Protein AF-A0A163FD04-F1 (afdb_monomer)

Sequence (147 aa):
MKSFKLLSVDFDKDGEFFSCPLVDGIIINEENSRRSWILEMFIDKEHKTVFDEWLESGEILNAKAVISYPENEPAGFRLAVYAVKEIGDHISVLLKGPLKRVRSQYAEHLLEELIAEGLQGDDMLDRFREDMKNRPQLKRDRDKHHS

Structure (mmCIF, N/CA/C/O backbone):
data_AF-A0A163FD04-F1
#
_entry.id   AF-A0A163FD04-F1
#
loop_
_atom_site.group_PDB
_atom_site.id
_atom_site.type_symbol
_atom_site.label_atom_id
_atom_site.label_alt_id
_atom_site.label_comp_id
_atom_site.label_asym_id
_atom_site.label_entity_id
_atom_site.label_seq_id
_atom_site.pdbx_PDB_ins_code
_atom_site.Cartn_x
_atom_site.Cartn_y
_atom_site.Cartn_z
_atom_site.occupancy
_atom_site.B_iso_or_equiv
_atom_site.auth_seq_id
_atom_site.auth_comp_id
_atom_site.auth_asym_id
_atom_site.auth_atom_id
_atom_site.pdbx_PDB_model_num
ATOM 1 N N . MET A 1 1 ? 2.140 18.426 0.644 1.00 82.12 1 MET A N 1
ATOM 2 C CA . MET A 1 1 ? 1.333 17.251 1.031 1.00 82.12 1 MET A CA 1
ATOM 3 C C . MET A 1 1 ? 0.194 17.105 0.039 1.00 82.12 1 MET A C 1
ATOM 5 O O . MET A 1 1 ? -0.444 18.107 -0.270 1.00 82.12 1 MET A O 1
ATOM 9 N N . LYS A 1 2 ? -0.062 15.887 -0.445 1.00 91.50 2 LYS A N 1
ATOM 10 C CA . LYS A 1 2 ? -1.188 15.576 -1.343 1.00 91.50 2 LYS A CA 1
ATOM 11 C C . LYS A 1 2 ? -1.960 14.378 -0.812 1.00 91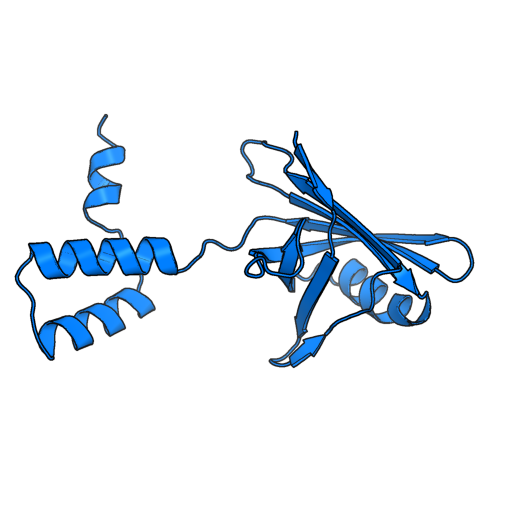.50 2 LYS A C 1
ATOM 13 O O . LYS A 1 2 ? -1.337 13.399 -0.405 1.00 91.50 2 LYS A O 1
ATOM 18 N N . SER A 1 3 ? -3.283 14.461 -0.834 1.00 94.81 3 SER A N 1
ATOM 19 C CA . SER A 1 3 ? -4.187 13.382 -0.443 1.00 94.81 3 SER A CA 1
ATOM 20 C C . SER A 1 3 ? -4.971 12.869 -1.646 1.00 94.81 3 SER A C 1
ATOM 22 O O . SER A 1 3 ? -5.294 13.624 -2.563 1.00 94.81 3 SER A O 1
ATOM 24 N N . PHE A 1 4 ? -5.272 11.575 -1.631 1.00 96.38 4 PHE A N 1
ATOM 25 C CA . PHE A 1 4 ? -6.029 10.883 -2.665 1.00 96.38 4 PHE A CA 1
ATOM 26 C C . PHE A 1 4 ? -7.001 9.895 -2.020 1.00 96.38 4 PHE A C 1
ATOM 28 O O . PHE A 1 4 ? -6.778 9.433 -0.897 1.00 96.38 4 PHE A O 1
ATOM 35 N N . LYS A 1 5 ? -8.064 9.542 -2.747 1.00 97.31 5 LYS A N 1
ATOM 36 C CA . LYS A 1 5 ? -8.966 8.458 -2.348 1.00 97.31 5 LYS A CA 1
ATOM 37 C C . LYS A 1 5 ? -8.237 7.121 -2.483 1.00 97.31 5 LYS A C 1
ATOM 39 O O . LYS A 1 5 ? -7.625 6.861 -3.520 1.00 97.31 5 LYS A O 1
ATOM 44 N N . LEU A 1 6 ? -8.319 6.287 -1.454 1.00 97.31 6 LEU A N 1
ATOM 45 C CA . LEU A 1 6 ? -7.860 4.904 -1.493 1.00 97.31 6 LEU A CA 1
ATOM 46 C C . LEU A 1 6 ? -9.059 4.010 -1.824 1.00 97.31 6 LEU A C 1
ATOM 48 O O . LEU A 1 6 ? -10.070 4.072 -1.129 1.00 97.31 6 LEU A O 1
ATOM 52 N N . LEU A 1 7 ? -8.968 3.232 -2.902 1.00 96.19 7 LEU A N 1
ATOM 53 C CA . LEU A 1 7 ? -10.078 2.389 -3.362 1.00 96.19 7 LEU A CA 1
ATOM 54 C C . LEU A 1 7 ? -9.946 0.941 -2.897 1.00 96.19 7 LEU A C 1
ATOM 56 O O . LEU A 1 7 ? -10.943 0.327 -2.529 1.00 96.19 7 LEU A O 1
ATOM 60 N N . SER A 1 8 ? -8.728 0.408 -2.887 1.00 95.88 8 SER A N 1
ATOM 61 C CA . SER A 1 8 ? -8.438 -0.929 -2.373 1.00 95.88 8 SER A CA 1
ATOM 62 C C . SER A 1 8 ? -6.986 -1.040 -1.928 1.00 95.88 8 SER A C 1
ATOM 64 O O . SER A 1 8 ? -6.128 -0.274 -2.387 1.00 95.88 8 SER A O 1
ATOM 66 N N . VAL A 1 9 ? -6.723 -1.996 -1.034 1.00 95.88 9 VAL A N 1
ATOM 67 C CA . VAL A 1 9 ? -5.377 -2.427 -0.650 1.00 95.88 9 VAL A CA 1
ATOM 68 C C . VAL A 1 9 ? -5.362 -3.939 -0.499 1.00 95.88 9 VAL A C 1
ATOM 70 O O . VAL A 1 9 ? -6.133 -4.485 0.289 1.00 95.88 9 VAL A O 1
ATOM 73 N N . ASP A 1 10 ? -4.421 -4.574 -1.185 1.00 94.94 10 ASP A N 1
ATOM 74 C CA . ASP A 1 10 ? -4.146 -6.000 -1.062 1.00 94.94 10 ASP A CA 1
ATOM 75 C C . ASP A 1 10 ? -2.758 -6.185 -0.447 1.00 94.94 10 ASP A C 1
ATOM 77 O O . ASP A 1 10 ? -1.787 -5.554 -0.882 1.00 94.94 10 ASP A O 1
ATOM 81 N N . PHE A 1 11 ? -2.649 -7.057 0.549 1.00 94.50 11 PHE A N 1
ATOM 82 C CA . PHE A 1 11 ? -1.418 -7.368 1.271 1.00 94.50 11 PHE A CA 1
ATOM 83 C C . PHE A 1 11 ? -0.915 -8.753 0.875 1.00 94.50 11 PHE A C 1
ATOM 85 O O . PHE A 1 11 ? -1.667 -9.716 0.909 1.00 94.50 11 PHE A O 1
ATOM 92 N N . ASP A 1 12 ? 0.355 -8.866 0.510 1.00 90.50 12 ASP A N 1
ATOM 93 C CA . ASP A 1 12 ? 1.007 -10.151 0.244 1.00 90.50 12 ASP A CA 1
ATOM 94 C C . ASP A 1 12 ? 1.364 -10.825 1.577 1.00 90.50 12 ASP A C 1
ATOM 96 O O . ASP A 1 12 ? 2.171 -10.289 2.346 1.00 90.50 12 ASP A 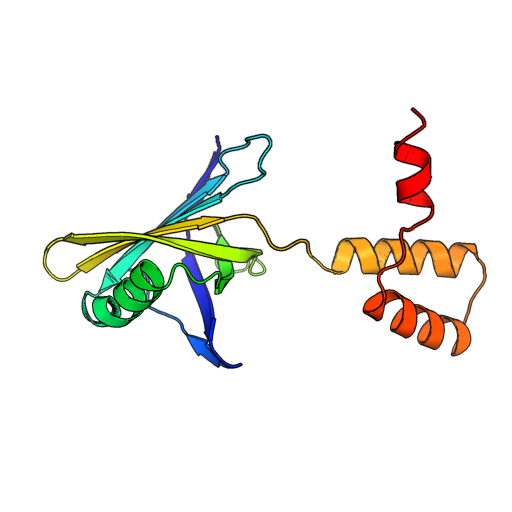O 1
ATOM 100 N N . LYS A 1 13 ? 0.744 -11.975 1.846 1.00 80.50 13 LYS A N 1
ATOM 101 C CA . LYS A 1 13 ? 0.963 -12.829 3.014 1.00 80.50 13 LYS A CA 1
ATOM 102 C C . LYS A 1 13 ? 1.244 -14.247 2.524 1.00 80.50 13 LYS A C 1
ATOM 104 O O . LYS A 1 13 ? 0.368 -14.898 1.965 1.00 80.50 13 LYS A O 1
ATOM 109 N N . ASP A 1 14 ? 2.476 -14.713 2.716 1.00 77.50 14 ASP A N 1
ATOM 110 C CA . ASP A 1 14 ? 2.909 -16.079 2.382 1.00 77.50 14 ASP A CA 1
ATOM 111 C C . ASP A 1 14 ? 2.618 -16.524 0.930 1.00 77.50 14 ASP A C 1
ATOM 113 O O . ASP A 1 14 ? 2.458 -17.710 0.647 1.00 77.50 14 ASP A O 1
ATOM 117 N N . GLY A 1 15 ? 2.594 -15.578 -0.018 1.00 76.56 15 GLY A N 1
ATOM 118 C CA . GLY A 1 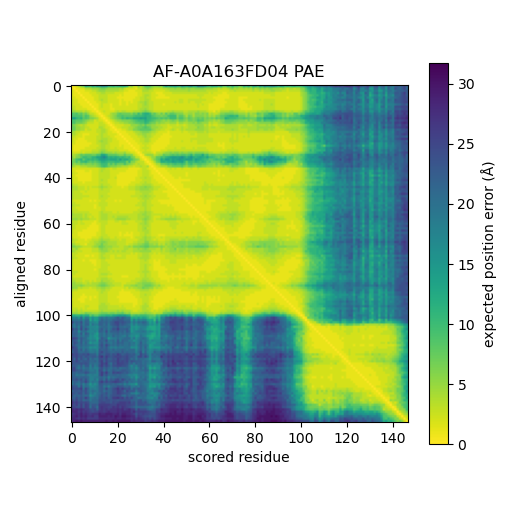15 ? 2.317 -15.843 -1.434 1.00 76.56 15 GLY A CA 1
ATOM 119 C C . GLY A 1 15 ? 0.840 -15.750 -1.827 1.00 76.56 15 GLY A C 1
ATOM 120 O O . GLY A 1 15 ? 0.526 -15.901 -3.010 1.00 76.56 15 GLY A O 1
ATOM 121 N N . GLU A 1 16 ? -0.051 -15.452 -0.881 1.00 80.81 16 GLU A N 1
ATOM 122 C CA . GLU A 1 16 ? -1.458 -15.131 -1.123 1.00 80.81 16 GLU A CA 1
ATOM 123 C C . GLU A 1 16 ? -1.748 -13.652 -0.838 1.00 80.81 16 GLU A C 1
ATOM 125 O O . GLU A 1 16 ? -1.099 -13.011 -0.012 1.00 80.81 16 GLU A O 1
ATOM 130 N N . PHE A 1 17 ? -2.739 -13.087 -1.531 1.00 84.38 17 PHE A N 1
ATOM 131 C CA . PHE A 1 17 ? -3.165 -11.709 -1.291 1.00 84.38 17 PHE A CA 1
ATOM 132 C C . PHE A 1 17 ? -4.310 -11.667 -0.276 1.00 84.38 17 PHE A C 1
ATOM 134 O O . PHE A 1 17 ? -5.439 -12.057 -0.574 1.00 84.38 17 PHE A O 1
ATOM 141 N N . PHE A 1 18 ? -4.032 -11.136 0.911 1.00 89.75 18 PHE A N 1
ATOM 142 C CA . PHE A 1 18 ? -5.042 -10.750 1.885 1.00 89.75 18 PHE A CA 1
ATOM 143 C C . PHE A 1 18 ? -5.664 -9.411 1.480 1.00 89.75 18 PHE A C 1
ATOM 145 O O . PHE A 1 18 ? -4.976 -8.392 1.413 1.00 89.75 18 PHE A O 1
ATOM 152 N N . SER A 1 19 ? -6.970 -9.416 1.229 1.00 89.81 19 SER A N 1
ATOM 153 C CA . SER A 1 19 ? -7.734 -8.229 0.831 1.00 89.81 19 SER A CA 1
ATOM 154 C C . SER A 1 19 ? -8.898 -8.047 1.796 1.00 89.81 19 SER A C 1
ATOM 156 O O . SER A 1 19 ? -9.536 -9.025 2.182 1.00 89.81 19 SER A O 1
ATOM 158 N N . CYS A 1 20 ? -9.190 -6.805 2.172 1.00 91.06 20 CYS A N 1
ATOM 159 C CA . CYS A 1 20 ? -10.340 -6.466 3.008 1.00 91.06 20 CYS A CA 1
ATOM 160 C C . CYS A 1 20 ? -11.184 -5.388 2.310 1.00 91.06 20 CYS A C 1
ATOM 162 O O . CYS A 1 20 ? -10.622 -4.403 1.816 1.00 91.06 20 CYS A O 1
ATOM 164 N N . PRO A 1 21 ? -12.517 -5.553 2.227 1.00 94.12 21 PRO A N 1
ATOM 165 C CA . PRO A 1 21 ? -13.389 -4.524 1.676 1.00 94.12 21 PRO A CA 1
ATOM 166 C C . PRO A 1 21 ? -13.261 -3.214 2.460 1.00 94.12 21 PRO A C 1
ATOM 168 O O . PRO A 1 21 ? -13.444 -3.182 3.677 1.00 94.12 21 PRO A O 1
ATOM 171 N N . LEU A 1 22 ? -12.958 -2.123 1.756 1.00 96.38 22 LEU A N 1
ATOM 172 C CA . LEU A 1 22 ? -12.919 -0.793 2.355 1.00 96.38 22 LEU A CA 1
ATOM 173 C C . LEU A 1 22 ? -14.333 -0.227 2.465 1.00 96.38 22 LEU A C 1
ATOM 175 O O . LEU A 1 22 ? -15.050 -0.140 1.468 1.00 96.38 22 LEU A O 1
ATOM 179 N N . VAL A 1 23 ? -14.700 0.234 3.659 1.00 97.38 23 VAL A N 1
ATOM 180 C CA . VAL A 1 23 ? -15.834 1.153 3.822 1.00 97.38 23 VAL A CA 1
ATOM 181 C C . VAL A 1 23 ? -15.419 2.539 3.337 1.00 97.38 23 VAL A C 1
ATOM 183 O O . VAL A 1 23 ? -16.134 3.180 2.568 1.00 97.38 23 VAL A O 1
ATOM 186 N N . ASP A 1 24 ? -14.228 2.984 3.740 1.00 97.38 24 ASP A N 1
ATOM 187 C CA . ASP A 1 24 ? -13.569 4.171 3.200 1.00 97.38 24 ASP A CA 1
ATOM 188 C C . ASP A 1 24 ? -12.039 4.031 3.324 1.00 97.38 24 ASP A C 1
ATOM 190 O O . ASP A 1 24 ? -11.524 3.189 4.060 1.00 97.38 24 ASP A O 1
ATOM 194 N N . GLY A 1 25 ? -11.292 4.861 2.608 1.00 97.31 25 GLY A N 1
ATOM 195 C CA . GLY A 1 25 ? -9.858 4.969 2.756 1.00 97.31 25 GLY A CA 1
ATOM 196 C C . GLY A 1 25 ? -9.298 6.255 2.157 1.00 97.31 25 GLY A C 1
ATOM 197 O O . GLY A 1 25 ? -9.764 6.778 1.137 1.00 97.31 25 GLY A O 1
ATOM 198 N N . ILE A 1 26 ? -8.218 6.731 2.764 1.00 97.94 26 ILE A N 1
ATOM 199 C CA . ILE A 1 26 ? -7.436 7.868 2.288 1.00 97.94 26 ILE A CA 1
ATOM 200 C C . ILE A 1 26 ? -5.962 7.487 2.233 1.00 97.94 26 ILE A C 1
ATOM 202 O O . ILE A 1 26 ? -5.439 6.782 3.093 1.00 97.94 26 ILE A O 1
ATOM 206 N N . ILE A 1 27 ? -5.274 7.975 1.208 1.00 97.31 27 ILE A N 1
ATOM 207 C CA . ILE A 1 27 ? -3.830 7.835 1.081 1.00 97.31 27 ILE A CA 1
ATOM 208 C C . ILE A 1 27 ? -3.187 9.209 0.915 1.00 97.31 27 ILE A C 1
ATOM 210 O O . ILE A 1 27 ? -3.657 10.055 0.152 1.00 97.31 27 ILE A O 1
ATOM 214 N N . ILE A 1 28 ? -2.103 9.445 1.649 1.00 96.50 28 ILE A N 1
ATOM 215 C CA . ILE A 1 28 ? -1.418 10.730 1.733 1.00 96.50 28 ILE A CA 1
ATOM 216 C C . ILE A 1 28 ? 0.045 10.543 1.354 1.00 96.50 28 ILE A C 1
ATOM 218 O O . ILE A 1 28 ? 0.780 9.774 1.975 1.00 96.50 28 ILE A O 1
ATOM 222 N N . ASN A 1 29 ? 0.485 11.309 0.360 1.00 94.12 29 ASN A N 1
ATOM 223 C CA . ASN A 1 29 ? 1.899 11.522 0.099 1.00 94.12 29 ASN A CA 1
ATOM 224 C C . ASN A 1 29 ? 2.394 12.648 1.015 1.00 94.12 29 ASN A C 1
ATOM 226 O O . ASN A 1 29 ? 2.001 13.811 0.844 1.00 94.12 29 ASN A O 1
ATOM 230 N N . GLU A 1 30 ? 3.265 12.318 1.974 1.00 89.06 30 GLU A N 1
ATOM 231 C CA . GLU A 1 30 ? 3.835 13.316 2.888 1.00 89.06 30 GLU A CA 1
ATOM 232 C C . GLU A 1 30 ? 4.756 14.311 2.151 1.00 89.06 30 GLU A C 1
ATOM 234 O O . GLU A 1 30 ? 5.047 15.374 2.690 1.00 89.06 30 GLU A O 1
ATOM 239 N N . GLU A 1 31 ? 5.206 13.998 0.925 1.00 83.38 31 GLU A N 1
ATOM 240 C CA . GLU A 1 31 ? 6.137 14.810 0.117 1.00 83.38 31 GLU A CA 1
ATOM 241 C C . GLU A 1 31 ? 7.421 15.195 0.881 1.00 83.38 31 GLU A C 1
ATOM 243 O O . GLU 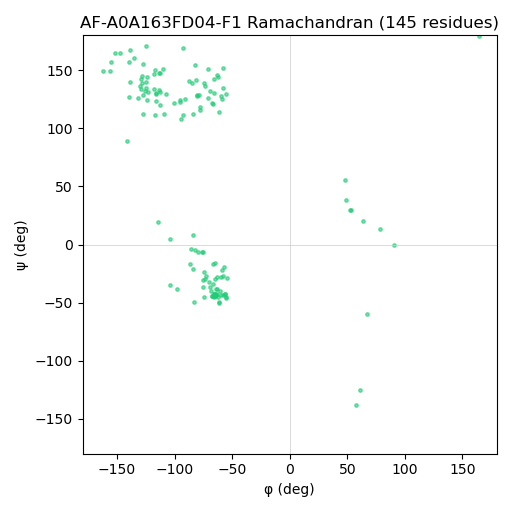A 1 31 ? 8.043 16.225 0.634 1.00 83.38 31 GLU A O 1
ATOM 248 N N . ASN A 1 32 ? 7.835 14.343 1.822 1.00 78.25 32 ASN A N 1
ATOM 249 C CA . ASN A 1 32 ? 9.039 14.529 2.624 1.00 78.25 32 ASN A CA 1
ATOM 250 C C . ASN A 1 32 ? 10.264 13.841 1.994 1.00 78.25 32 ASN A C 1
ATOM 252 O O . ASN A 1 32 ? 10.158 13.013 1.085 1.00 78.25 32 ASN A O 1
ATOM 256 N N . SER A 1 33 ? 11.456 14.138 2.522 1.00 71.44 33 SER A N 1
ATOM 257 C CA . SER A 1 33 ? 12.721 13.533 2.068 1.00 71.44 33 SER A CA 1
ATOM 258 C C . SER A 1 33 ? 12.752 12.004 2.194 1.00 71.44 33 SER A C 1
ATOM 260 O O . SER A 1 33 ? 13.497 11.338 1.476 1.00 71.44 33 SER A O 1
ATOM 262 N N . ARG A 1 34 ? 11.908 11.433 3.063 1.00 72.38 34 ARG A N 1
ATOM 263 C CA . ARG A 1 34 ? 11.779 9.987 3.279 1.00 72.38 34 ARG A CA 1
ATOM 264 C C . ARG A 1 34 ? 10.881 9.302 2.241 1.00 72.38 34 ARG A C 1
ATOM 266 O O . ARG A 1 34 ? 10.790 8.078 2.267 1.00 72.38 34 ARG A O 1
ATOM 273 N N . ARG A 1 35 ? 10.247 10.058 1.326 1.00 78.62 35 ARG A N 1
ATOM 274 C CA . ARG A 1 35 ? 9.292 9.561 0.309 1.00 78.62 35 ARG A CA 1
ATOM 275 C C . ARG A 1 35 ? 8.221 8.650 0.921 1.00 78.62 35 ARG A C 1
ATOM 277 O O . ARG A 1 35 ? 7.871 7.612 0.358 1.00 78.62 35 ARG A O 1
ATOM 284 N N . SER A 1 36 ? 7.783 9.024 2.116 1.00 87.88 36 SER A N 1
ATOM 285 C CA . SER A 1 36 ? 6.890 8.234 2.948 1.00 87.88 36 SER A CA 1
ATOM 286 C C . SER A 1 36 ? 5.434 8.535 2.609 1.00 87.88 36 SER A C 1
ATOM 288 O O . SER A 1 36 ? 5.064 9.679 2.332 1.00 87.88 36 SER A O 1
ATOM 290 N N . TRP A 1 37 ? 4.629 7.480 2.614 1.00 95.38 37 TRP A N 1
ATOM 291 C CA . TRP A 1 37 ? 3.198 7.515 2.381 1.00 95.38 37 TRP A CA 1
ATOM 292 C C . TRP A 1 37 ? 2.469 7.020 3.622 1.00 95.38 37 TRP A C 1
ATOM 294 O O . TRP A 1 37 ? 2.967 6.152 4.345 1.00 95.38 37 TRP A O 1
ATOM 304 N N . ILE A 1 38 ? 1.295 7.591 3.854 1.00 96.62 38 ILE A N 1
ATOM 305 C CA . ILE A 1 38 ? 0.371 7.193 4.912 1.00 96.62 38 ILE A CA 1
ATOM 306 C C . ILE A 1 38 ? -0.896 6.682 4.242 1.00 96.62 38 ILE A C 1
ATOM 308 O O . ILE A 1 38 ? -1.427 7.356 3.363 1.00 96.62 38 ILE A O 1
ATOM 312 N N . LEU A 1 39 ? -1.362 5.507 4.645 1.00 97.44 39 LEU A N 1
ATOM 313 C CA . LEU A 1 39 ? -2.651 4.961 4.239 1.00 97.44 39 LEU A CA 1
ATOM 314 C C . LEU A 1 39 ? -3.502 4.836 5.495 1.00 97.44 39 LEU A C 1
ATOM 316 O O . LEU A 1 39 ? -3.045 4.274 6.484 1.00 97.44 39 LEU A O 1
ATOM 320 N N . GLU A 1 40 ? -4.721 5.346 5.454 1.00 98.00 40 GLU A N 1
ATOM 321 C CA . GLU A 1 40 ? -5.722 5.090 6.481 1.00 98.00 40 GLU A CA 1
ATOM 322 C C . GLU A 1 40 ? -6.881 4.334 5.837 1.00 98.00 40 GLU A C 1
ATOM 324 O O . GLU A 1 40 ? -7.444 4.777 4.833 1.00 98.00 40 GLU A O 1
ATOM 329 N N . MET A 1 41 ? -7.193 3.171 6.398 1.00 98.12 41 MET A N 1
ATOM 330 C CA . MET A 1 41 ? -8.256 2.280 5.951 1.00 98.12 41 MET A CA 1
ATOM 331 C C . MET A 1 41 ? -9.346 2.239 7.013 1.00 98.12 41 MET A C 1
ATOM 333 O O . MET A 1 41 ? -9.052 2.018 8.185 1.00 98.12 41 MET A O 1
ATOM 337 N N . PHE A 1 42 ? -10.595 2.411 6.600 1.00 98.25 42 PHE A N 1
ATOM 338 C CA . PHE A 1 42 ? -11.767 2.223 7.441 1.00 98.25 42 PHE A CA 1
ATOM 339 C C . PHE A 1 42 ? -12.495 0.956 6.989 1.00 98.25 42 PHE A C 1
ATOM 341 O O . PHE A 1 42 ? -12.995 0.894 5.863 1.00 98.25 42 PHE A O 1
ATOM 348 N N . ILE A 1 43 ? -12.490 -0.071 7.838 1.00 98.12 43 ILE A N 1
ATOM 349 C CA . ILE A 1 43 ? -12.919 -1.440 7.503 1.00 98.12 43 ILE A CA 1
ATOM 350 C C . ILE A 1 43 ? -13.731 -2.061 8.638 1.00 98.12 43 ILE A C 1
ATOM 352 O O . ILE A 1 43 ? -13.750 -1.539 9.754 1.00 98.12 43 ILE A O 1
ATOM 356 N N . ASP A 1 44 ? -14.394 -3.180 8.353 1.00 98.00 44 ASP A N 1
ATOM 357 C CA . ASP A 1 44 ? -15.140 -3.940 9.356 1.00 98.00 44 ASP A CA 1
ATOM 358 C C . ASP A 1 44 ? -14.213 -4.474 10.465 1.00 98.00 44 ASP A C 1
ATOM 360 O O . ASP A 1 44 ? -13.050 -4.835 10.238 1.00 98.00 44 ASP A O 1
ATOM 364 N N . LYS A 1 45 ? -14.726 -4.494 11.698 1.00 97.25 45 LYS A N 1
ATOM 365 C CA . LYS A 1 45 ? -13.993 -4.942 12.884 1.00 97.25 45 LYS A CA 1
ATOM 366 C C . LYS A 1 45 ? -13.632 -6.430 12.845 1.00 97.25 45 LYS A C 1
ATOM 368 O O . LYS A 1 45 ? -12.721 -6.826 13.574 1.00 97.25 45 LYS A O 1
ATOM 373 N N . GLU A 1 46 ? -14.246 -7.242 11.984 1.00 96.75 46 GLU A N 1
ATOM 374 C CA . GLU A 1 46 ? -13.875 -8.650 11.783 1.00 96.75 46 GLU A CA 1
ATOM 375 C C . GLU A 1 46 ? -12.388 -8.843 11.436 1.00 96.75 46 GLU A C 1
ATOM 377 O O . GLU A 1 46 ? -11.785 -9.852 11.801 1.00 96.75 46 GLU A O 1
ATOM 382 N N . HIS A 1 47 ? -11.757 -7.850 10.803 1.00 96.19 47 HIS A N 1
ATOM 383 C CA . HIS A 1 47 ? -10.344 -7.904 10.425 1.00 96.19 47 HIS A CA 1
ATOM 384 C C . HIS A 1 47 ? -9.381 -7.461 11.535 1.00 96.19 47 HIS A C 1
ATOM 386 O O . HIS A 1 47 ? -8.164 -7.534 11.351 1.00 96.19 47 HIS A O 1
ATOM 392 N N . LYS A 1 48 ? -9.887 -7.007 12.689 1.00 96.62 48 LYS A N 1
ATOM 393 C CA . LYS A 1 48 ? -9.072 -6.397 13.749 1.00 96.62 48 LYS A CA 1
ATOM 394 C C . LYS A 1 48 ? -7.934 -7.293 14.220 1.00 96.62 48 LYS A C 1
ATOM 396 O O . LYS A 1 48 ? -6.811 -6.815 14.329 1.00 96.62 48 LYS A O 1
ATOM 401 N N . THR A 1 49 ? -8.206 -8.576 14.450 1.00 96.75 49 THR A N 1
ATOM 402 C CA . THR A 1 49 ? -7.203 -9.524 14.954 1.00 96.75 49 THR A CA 1
ATOM 403 C C . THR A 1 49 ? -5.968 -9.580 14.055 1.00 96.75 49 THR A C 1
ATOM 405 O O . THR A 1 49 ? -4.853 -9.518 14.555 1.00 96.75 49 THR A O 1
ATOM 408 N N . VAL A 1 50 ? -6.155 -9.595 12.731 1.00 95.12 50 VAL A N 1
ATOM 409 C CA . VAL A 1 50 ? -5.042 -9.640 11.767 1.00 95.12 50 VAL A CA 1
ATOM 410 C C . VAL A 1 50 ? -4.193 -8.367 11.833 1.00 95.12 50 VAL A C 1
ATOM 412 O O . VAL A 1 50 ? -2.966 -8.432 11.812 1.00 95.12 50 VAL A O 1
ATOM 415 N N . PHE A 1 51 ? -4.830 -7.198 11.929 1.00 97.00 51 PHE A N 1
ATOM 416 C CA . PHE A 1 51 ? -4.106 -5.928 11.983 1.00 97.00 51 PHE A CA 1
ATOM 417 C C . PHE A 1 51 ? -3.443 -5.666 13.339 1.00 97.00 51 PHE A C 1
ATOM 419 O O . PHE A 1 51 ? -2.385 -5.040 13.364 1.00 97.00 51 PHE A O 1
ATOM 426 N N . ASP A 1 52 ? -4.016 -6.154 14.441 1.00 97.81 52 ASP A N 1
ATOM 427 C CA . ASP A 1 52 ? -3.364 -6.124 15.753 1.00 97.81 52 ASP A CA 1
ATOM 428 C C . ASP A 1 52 ? -2.108 -7.004 15.758 1.00 97.81 52 ASP A C 1
ATOM 430 O O . ASP A 1 52 ? -1.058 -6.549 16.201 1.00 97.81 52 ASP A O 1
ATOM 434 N N . GLU A 1 53 ? -2.171 -8.216 15.194 1.00 96.62 53 GLU A N 1
ATOM 435 C CA . GLU A 1 53 ? -1.001 -9.098 15.058 1.00 96.62 53 GLU A CA 1
ATOM 436 C C . GLU A 1 53 ? 0.129 -8.422 14.265 1.00 96.62 53 GLU A C 1
ATOM 438 O O . GLU A 1 53 ? 1.294 -8.468 14.664 1.00 96.62 53 GLU A O 1
ATOM 443 N N . TRP A 1 54 ? -0.202 -7.744 13.162 1.00 96.25 54 TRP A N 1
ATOM 444 C CA . TRP A 1 54 ? 0.774 -6.991 12.368 1.00 96.25 54 TRP A CA 1
ATOM 445 C C . TRP A 1 54 ? 1.298 -5.733 13.065 1.00 96.25 54 TRP A C 1
ATOM 447 O O . TRP A 1 54 ? 2.450 -5.347 12.856 1.00 96.25 54 TRP A O 1
ATOM 457 N N . LEU A 1 55 ? 0.475 -5.085 13.891 1.00 97.69 55 LEU A N 1
ATOM 458 C CA . LEU A 1 55 ? 0.902 -3.960 14.718 1.00 97.69 55 LEU A CA 1
ATOM 459 C C . LEU A 1 55 ? 1.888 -4.420 15.799 1.00 97.69 55 LEU A C 1
ATOM 461 O O . LEU A 1 55 ? 2.910 -3.769 16.010 1.00 97.69 55 LEU A O 1
ATOM 465 N N . GLU A 1 56 ? 1.600 -5.540 16.461 1.00 97.50 56 GLU A N 1
ATOM 466 C CA . GLU A 1 56 ? 2.449 -6.122 17.502 1.00 97.50 56 GLU A CA 1
ATOM 467 C C . GLU A 1 56 ? 3.768 -6.660 16.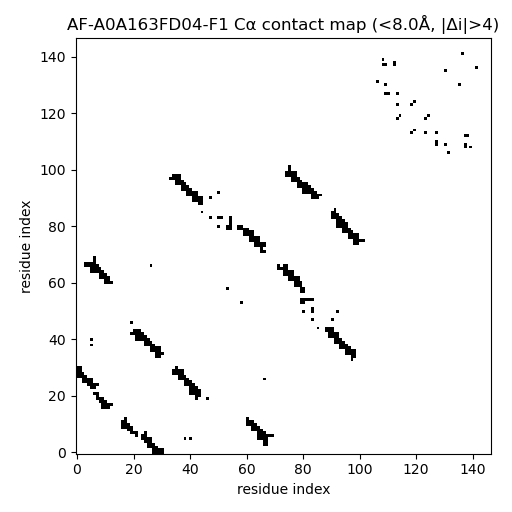940 1.00 97.50 56 GLU A C 1
ATOM 469 O O . GLU A 1 56 ? 4.820 -6.472 17.555 1.00 97.50 56 GLU A O 1
ATOM 474 N N . SER A 1 57 ? 3.741 -7.292 15.762 1.00 96.38 57 SER A N 1
ATOM 475 C CA . SER A 1 57 ? 4.950 -7.819 15.121 1.00 96.38 57 SER A CA 1
ATOM 476 C C . SER A 1 57 ? 5.845 -6.722 14.536 1.00 96.38 57 SER A C 1
ATOM 478 O O . SER A 1 57 ? 7.058 -6.914 14.416 1.00 96.38 57 SER A O 1
ATOM 480 N N . GLY A 1 58 ? 5.266 -5.577 14.155 1.00 93.88 58 GLY A N 1
ATOM 481 C CA . GLY A 1 58 ? 5.969 -4.511 13.440 1.00 93.88 58 GLY A CA 1
ATOM 482 C C . GLY A 1 58 ? 6.468 -4.939 12.055 1.00 93.88 58 GLY A C 1
ATOM 483 O O . GLY A 1 58 ? 7.404 -4.337 11.518 1.00 93.88 58 GLY A O 1
ATOM 484 N N . GLU A 1 59 ? 5.888 -5.999 11.490 1.00 93.62 59 GLU A N 1
ATOM 485 C CA . GLU A 1 59 ? 6.290 -6.556 10.205 1.00 93.62 59 GLU A CA 1
ATOM 486 C C . GLU A 1 59 ? 6.071 -5.561 9.052 1.00 93.62 59 GLU A C 1
ATOM 488 O O . GLU A 1 59 ? 5.128 -4.767 9.032 1.00 93.62 59 GLU A O 1
ATOM 493 N N . ILE A 1 60 ? 6.966 -5.611 8.059 1.00 94.12 60 ILE A N 1
ATOM 494 C CA . ILE A 1 60 ? 6.845 -4.820 6.833 1.00 94.12 60 ILE A CA 1
ATOM 495 C C . ILE A 1 60 ? 6.155 -5.661 5.760 1.00 94.12 60 ILE A C 1
ATOM 497 O O . ILE A 1 60 ? 6.763 -6.537 5.146 1.00 94.12 60 ILE A O 1
ATOM 501 N N . LEU A 1 61 ? 4.913 -5.306 5.468 1.00 93.81 61 LEU A N 1
ATOM 502 C CA . LEU A 1 61 ? 4.044 -5.948 4.494 1.00 93.81 61 LEU A CA 1
ATOM 503 C C . LEU A 1 61 ? 4.305 -5.395 3.091 1.00 93.81 61 LEU A C 1
ATOM 505 O O . LEU A 1 61 ? 4.445 -4.182 2.895 1.00 93.81 61 LEU A O 1
ATOM 509 N N . ASN A 1 62 ? 4.326 -6.265 2.080 1.00 93.44 62 ASN A N 1
ATOM 510 C CA . ASN A 1 62 ? 4.198 -5.809 0.698 1.00 93.44 62 ASN A CA 1
ATOM 511 C C . ASN A 1 62 ? 2.715 -5.582 0.409 1.00 93.44 62 ASN A C 1
ATOM 513 O O . ASN A 1 62 ? 1.912 -6.484 0.607 1.00 93.44 62 ASN A O 1
ATOM 517 N N . ALA A 1 63 ? 2.366 -4.403 -0.096 1.00 94.50 63 ALA A N 1
ATOM 518 C CA . ALA A 1 63 ? 0.986 -4.069 -0.420 1.00 94.50 63 ALA A CA 1
ATOM 519 C C . ALA A 1 63 ? 0.858 -3.557 -1.855 1.00 94.50 63 ALA A C 1
ATOM 521 O O . ALA A 1 63 ? 1.817 -3.024 -2.424 1.00 94.50 63 ALA A O 1
ATOM 522 N N . LYS A 1 64 ? -0.328 -3.693 -2.439 1.00 94.38 64 LYS A N 1
ATOM 523 C CA . LYS A 1 64 ? -0.731 -3.046 -3.689 1.00 94.38 64 LYS A CA 1
ATOM 524 C C . LYS A 1 64 ? -1.990 -2.239 -3.426 1.00 94.38 64 LYS A C 1
ATOM 526 O O . LYS A 1 64 ? -2.918 -2.767 -2.834 1.00 94.38 64 LYS A O 1
ATOM 531 N N . ALA A 1 65 ? -2.017 -0.982 -3.854 1.00 94.75 65 ALA A N 1
ATOM 532 C CA . ALA A 1 65 ? -3.154 -0.101 -3.624 1.00 94.75 65 ALA A CA 1
ATOM 533 C C . ALA A 1 65 ? -3.630 0.565 -4.914 1.00 94.75 65 ALA A C 1
ATOM 535 O O . ALA A 1 65 ? -2.820 1.118 -5.663 1.00 94.75 65 ALA A O 1
ATOM 536 N N . VAL A 1 66 ? -4.943 0.566 -5.141 1.00 94.81 66 VAL A N 1
ATOM 537 C CA . VAL A 1 66 ? -5.578 1.325 -6.227 1.00 94.81 66 VAL A CA 1
ATOM 538 C C . VAL A 1 66 ? -5.967 2.706 -5.698 1.00 94.81 66 VAL A C 1
ATOM 540 O O . VAL A 1 66 ? -6.643 2.832 -4.673 1.00 94.81 66 VAL A O 1
ATOM 543 N N . ILE A 1 67 ? -5.504 3.757 -6.379 1.00 92.69 67 ILE A N 1
ATOM 544 C CA . ILE A 1 67 ? -5.591 5.149 -5.916 1.00 92.69 67 ILE A CA 1
ATOM 545 C C . ILE A 1 67 ? -6.436 5.965 -6.894 1.00 92.69 67 ILE A C 1
ATOM 547 O O . ILE A 1 67 ? -6.189 5.938 -8.098 1.00 92.69 67 ILE A O 1
ATOM 551 N N . SER A 1 68 ? -7.362 6.766 -6.371 1.00 92.19 68 SER A N 1
ATOM 552 C CA . SER A 1 68 ? -8.260 7.684 -7.093 1.00 92.19 68 SER A CA 1
ATOM 553 C C . SER A 1 68 ? -9.313 7.022 -7.986 1.00 92.19 68 SER A C 1
ATOM 555 O O . SER A 1 68 ? -10.496 7.256 -7.757 1.00 92.19 68 SER A O 1
ATOM 557 N N . TYR A 1 69 ? -8.910 6.230 -8.982 1.00 89.31 69 TYR A N 1
ATOM 558 C CA . TYR A 1 69 ? -9.801 5.659 -9.999 1.00 89.31 69 TYR A CA 1
ATOM 559 C C . TYR A 1 69 ? -9.611 4.137 -10.111 1.00 89.31 69 TYR A C 1
ATOM 561 O O . TYR A 1 69 ? -8.463 3.692 -10.051 1.00 89.31 69 TYR A O 1
ATOM 569 N N . PRO A 1 70 ? -10.689 3.338 -10.257 1.00 84.00 70 PRO A N 1
ATOM 570 C CA . PRO A 1 70 ? -10.610 1.873 -10.301 1.00 84.00 70 PRO A CA 1
ATOM 571 C C . PRO A 1 70 ? -9.754 1.316 -11.442 1.00 84.00 70 PRO A C 1
ATOM 573 O O . PRO A 1 70 ? -9.192 0.234 -11.317 1.00 84.00 70 PRO A O 1
ATOM 576 N N . GLU A 1 71 ? -9.656 2.045 -12.551 1.00 85.31 71 GLU A N 1
ATOM 577 C CA . GLU A 1 71 ? -8.922 1.646 -13.753 1.00 85.31 71 GLU A CA 1
ATOM 578 C C . GLU A 1 71 ? -7.409 1.868 -13.620 1.00 85.31 71 GLU A C 1
ATOM 580 O O . GLU A 1 71 ? -6.647 1.502 -14.515 1.00 85.31 71 GLU A O 1
ATOM 585 N N . ASN A 1 72 ? -6.959 2.490 -12.525 1.00 79.06 72 ASN A N 1
ATOM 586 C CA . ASN A 1 72 ? -5.546 2.739 -12.301 1.00 79.06 72 ASN A CA 1
ATOM 587 C C . ASN A 1 72 ? -4.809 1.455 -11.924 1.00 79.06 72 ASN A C 1
ATOM 589 O O . ASN A 1 72 ? -5.226 0.707 -11.040 1.00 79.06 72 ASN A O 1
ATOM 593 N N . GLU A 1 73 ? -3.634 1.280 -12.524 1.00 83.44 73 GLU A N 1
ATOM 594 C CA . GLU A 1 73 ? -2.694 0.236 -12.131 1.00 83.44 73 GLU A CA 1
ATOM 595 C C . GLU A 1 73 ? -2.358 0.335 -10.629 1.00 83.44 73 GLU A C 1
ATOM 597 O O . GLU A 1 73 ? -1.983 1.419 -10.154 1.00 83.44 73 GLU A O 1
ATOM 602 N N . PRO A 1 74 ? -2.454 -0.771 -9.864 1.00 90.44 74 PRO A N 1
ATOM 603 C CA . PRO A 1 74 ? -2.151 -0.759 -8.442 1.00 90.44 74 PRO A CA 1
ATOM 604 C C . PRO A 1 74 ? -0.709 -0.323 -8.159 1.00 90.44 74 PRO A C 1
ATOM 606 O O . PRO A 1 74 ? 0.268 -0.898 -8.650 1.00 90.44 74 PRO A O 1
ATOM 609 N N . ALA A 1 75 ? -0.559 0.663 -7.283 1.00 91.25 75 ALA A N 1
ATOM 610 C CA . ALA A 1 75 ? 0.730 1.123 -6.801 1.00 91.25 75 ALA A CA 1
ATOM 611 C C . ALA A 1 75 ? 1.263 0.175 -5.716 1.00 91.25 75 ALA A C 1
ATOM 613 O O . ALA A 1 75 ? 0.570 -0.139 -4.751 1.00 91.25 75 ALA A O 1
ATOM 614 N N . GLY A 1 76 ? 2.508 -0.282 -5.860 1.00 92.25 76 GLY A N 1
ATOM 615 C CA . GLY A 1 76 ? 3.150 -1.150 -4.873 1.00 92.25 76 GLY A CA 1
ATOM 616 C C . GLY A 1 76 ? 3.723 -0.366 -3.691 1.00 92.25 76 GLY A C 1
ATOM 617 O O . GLY A 1 76 ? 4.354 0.671 -3.886 1.00 92.25 76 GLY A O 1
ATOM 618 N N . PHE A 1 77 ? 3.612 -0.903 -2.480 1.00 93.69 77 PHE A N 1
ATOM 619 C CA . PHE A 1 77 ? 4.126 -0.318 -1.240 1.00 93.69 77 PHE A CA 1
ATOM 620 C C . PHE A 1 77 ? 4.838 -1.355 -0.368 1.00 93.69 77 PHE A C 1
ATOM 622 O O . PHE A 1 77 ? 4.657 -2.564 -0.523 1.00 93.69 77 PHE A O 1
ATOM 629 N N . ARG A 1 78 ? 5.666 -0.858 0.556 1.00 94.00 78 ARG A N 1
ATOM 630 C CA . ARG A 1 78 ? 6.120 -1.595 1.740 1.00 94.00 78 ARG A CA 1
ATOM 631 C C . ARG A 1 78 ? 5.597 -0.860 2.963 1.00 94.00 78 ARG A C 1
ATOM 633 O O . ARG A 1 78 ? 6.034 0.264 3.186 1.00 94.00 78 ARG A O 1
ATOM 640 N N . LEU A 1 79 ? 4.664 -1.446 3.698 1.00 95.38 79 LEU A N 1
ATOM 641 C CA . LEU A 1 79 ? 3.922 -0.778 4.765 1.00 95.38 79 LEU A CA 1
ATOM 642 C C . LEU A 1 79 ? 4.074 -1.532 6.079 1.00 95.38 79 LEU A C 1
ATOM 644 O O . LEU A 1 79 ? 4.088 -2.754 6.080 1.00 95.38 79 LEU A O 1
ATOM 648 N N . ALA A 1 80 ? 4.139 -0.803 7.184 1.00 96.56 80 ALA A N 1
ATOM 649 C CA . ALA A 1 80 ? 3.925 -1.356 8.515 1.00 96.56 80 ALA A CA 1
ATOM 650 C C . ALA A 1 80 ? 2.638 -0.765 9.096 1.00 96.56 80 ALA A C 1
ATOM 652 O O . ALA A 1 80 ? 2.302 0.394 8.811 1.00 96.56 80 ALA A O 1
ATOM 653 N N . VAL A 1 81 ? 1.931 -1.551 9.907 1.00 97.88 81 VAL A N 1
ATOM 654 C CA . VAL A 1 81 ? 0.790 -1.054 10.682 1.00 97.88 81 VAL A CA 1
ATOM 655 C C . VAL A 1 81 ? 1.333 -0.158 11.792 1.00 97.88 81 VAL A C 1
ATOM 657 O O . VAL A 1 81 ? 2.231 -0.538 12.535 1.00 97.88 81 VAL A O 1
ATOM 660 N N . TYR A 1 82 ? 0.828 1.069 11.861 1.00 97.25 82 TYR A N 1
ATOM 661 C CA . TYR A 1 82 ? 1.256 2.079 12.827 1.00 97.25 82 TYR A CA 1
ATOM 662 C C . TYR A 1 82 ? 0.243 2.256 13.959 1.00 97.25 82 TYR A C 1
ATOM 664 O O . TYR A 1 82 ? 0.626 2.535 15.092 1.00 97.25 82 TYR A O 1
ATOM 672 N N . ALA A 1 83 ? -1.049 2.122 13.657 1.00 98.19 83 ALA A N 1
ATOM 673 C CA . ALA A 1 83 ? -2.109 2.170 14.654 1.00 98.19 83 ALA A CA 1
ATOM 674 C C . ALA A 1 83 ? -3.360 1.431 14.168 1.00 98.19 83 ALA A C 1
ATOM 676 O O . ALA A 1 83 ? -3.673 1.449 12.979 1.00 98.19 83 ALA A O 1
ATOM 677 N N . VAL A 1 84 ? -4.101 0.858 15.115 1.00 98.31 84 VAL A N 1
ATOM 678 C CA . VAL A 1 84 ? -5.442 0.301 14.914 1.00 98.31 84 VAL A CA 1
ATOM 679 C C . VAL A 1 84 ? -6.358 0.925 15.963 1.00 98.31 84 VAL A C 1
ATOM 681 O O . VAL A 1 84 ? -6.030 0.940 17.151 1.00 98.31 84 VAL A O 1
ATOM 684 N N . LYS A 1 85 ? -7.493 1.485 15.542 1.00 98.19 85 LYS A N 1
ATOM 685 C CA . LYS A 1 85 ? -8.455 2.144 16.431 1.00 98.19 85 LYS A CA 1
ATOM 686 C C . LYS A 1 85 ? -9.870 1.659 16.152 1.00 98.19 85 LYS A C 1
ATOM 688 O O . LYS A 1 85 ? -10.352 1.782 15.034 1.00 98.19 85 LYS A O 1
ATOM 693 N N . GLU A 1 86 ? -10.558 1.183 17.184 1.00 97.81 86 GLU A N 1
ATOM 694 C CA . GLU A 1 86 ? -11.971 0.806 17.079 1.00 97.81 86 GLU A CA 1
ATOM 695 C C . GLU A 1 86 ? -12.894 2.026 17.005 1.00 97.81 86 GLU A C 1
ATOM 697 O O . GLU A 1 86 ? -12.710 3.017 17.721 1.00 97.81 86 GLU A O 1
ATOM 702 N N . ILE A 1 87 ? -13.907 1.933 16.145 1.00 96.50 87 ILE A N 1
ATOM 703 C CA . ILE A 1 87 ? -14.953 2.936 15.946 1.00 96.50 87 ILE A CA 1
ATOM 704 C C . ILE A 1 87 ? -16.279 2.192 15.727 1.00 96.50 87 ILE A C 1
ATOM 706 O O . ILE A 1 87 ? -16.656 1.874 14.600 1.00 96.50 87 ILE A O 1
ATOM 710 N N . GLY A 1 88 ? -16.993 1.903 16.818 1.00 95.62 88 GLY A N 1
ATOM 711 C CA . GLY A 1 88 ? -18.217 1.096 16.768 1.00 95.62 88 GLY A CA 1
ATOM 712 C C . GLY A 1 88 ? -17.932 -0.312 16.236 1.00 95.62 88 GLY A C 1
ATOM 713 O O . GLY A 1 88 ? -17.046 -0.993 16.751 1.00 95.62 88 GLY A O 1
ATOM 714 N N . ASP A 1 89 ? -18.653 -0.706 15.187 1.00 96.94 89 ASP A N 1
ATOM 715 C CA . ASP A 1 89 ? -18.498 -2.007 14.514 1.00 96.94 89 ASP A CA 1
ATOM 716 C C . ASP A 1 89 ? -17.376 -2.022 13.457 1.00 96.94 89 ASP A C 1
ATOM 718 O O . ASP A 1 89 ? -17.218 -2.985 12.716 1.00 96.94 89 ASP A O 1
ATOM 722 N N . HIS A 1 90 ? -16.574 -0.959 13.389 1.00 98.31 90 HIS A N 1
ATOM 723 C CA . HIS A 1 90 ? -15.494 -0.796 12.420 1.00 98.31 90 HIS A CA 1
ATOM 724 C C . HIS A 1 90 ? -14.162 -0.516 13.114 1.00 98.31 90 HIS A C 1
ATOM 726 O O . HIS A 1 90 ? -14.092 -0.224 14.314 1.00 98.31 90 HIS A O 1
ATOM 732 N N . ILE A 1 91 ? -13.088 -0.543 12.334 1.00 98.31 91 ILE A N 1
ATOM 733 C CA . ILE A 1 91 ? -11.757 -0.107 12.742 1.00 98.31 91 ILE A CA 1
ATOM 734 C C . ILE A 1 91 ? -11.177 0.883 11.726 1.00 98.31 91 ILE A C 1
ATOM 736 O O . ILE A 1 91 ? -11.390 0.757 10.522 1.00 98.31 91 ILE A O 1
ATOM 740 N N . SER A 1 92 ? -10.423 1.862 12.226 1.00 98.31 92 SER A N 1
ATOM 741 C CA . SER A 1 92 ? -9.462 2.636 11.437 1.00 98.31 92 SER A CA 1
ATOM 742 C C . SER A 1 92 ? -8.079 2.011 11.606 1.00 98.31 92 SER A C 1
ATOM 744 O O . SER A 1 92 ? -7.602 1.834 12.731 1.00 98.31 92 SER A O 1
ATOM 746 N N . VAL A 1 93 ? -7.448 1.661 10.490 1.00 98.38 93 VAL A N 1
ATOM 747 C CA . VAL A 1 93 ? -6.091 1.119 10.424 1.00 98.38 93 VAL A CA 1
ATOM 748 C C . VAL A 1 93 ? -5.202 2.141 9.734 1.00 98.38 93 VAL A C 1
ATOM 750 O O . VAL A 1 93 ? -5.414 2.479 8.570 1.00 98.38 93 VAL A O 1
ATOM 753 N N . LEU A 1 94 ? -4.177 2.606 10.441 1.00 98.25 94 LEU A N 1
ATOM 754 C CA . LEU A 1 94 ? -3.176 3.521 9.915 1.00 98.25 94 LEU A CA 1
ATOM 755 C C . LEU A 1 94 ? -1.915 2.744 9.552 1.00 98.25 94 LEU A C 1
ATOM 757 O O . LEU A 1 94 ? -1.288 2.130 10.415 1.00 98.25 94 LEU A O 1
ATOM 761 N N . LEU A 1 95 ? -1.506 2.824 8.292 1.00 97.69 95 LEU A N 1
ATOM 762 C CA . LEU A 1 95 ? -0.285 2.225 7.778 1.00 97.69 95 LEU A CA 1
ATOM 763 C C . LEU A 1 95 ? 0.679 3.293 7.278 1.00 97.69 95 LEU A C 1
ATOM 765 O O . LEU A 1 95 ? 0.277 4.346 6.775 1.00 97.69 95 LEU A O 1
ATOM 769 N N . LYS A 1 96 ? 1.976 3.001 7.374 1.00 96.19 96 LYS A N 1
ATOM 770 C CA . LYS A 1 96 ? 3.025 3.912 6.920 1.00 96.19 96 LYS A CA 1
ATOM 771 C C . LYS A 1 96 ? 4.142 3.175 6.204 1.00 96.19 96 LYS A C 1
ATOM 773 O O . LYS A 1 96 ? 4.591 2.120 6.647 1.00 96.19 96 LYS A O 1
ATOM 778 N N . GLY A 1 97 ? 4.643 3.770 5.127 1.00 94.56 97 GLY A N 1
ATOM 779 C CA . GLY A 1 97 ? 5.854 3.287 4.479 1.00 94.56 97 GLY A CA 1
ATOM 780 C C . GLY A 1 97 ? 6.084 3.831 3.071 1.00 94.56 97 GLY A C 1
ATOM 781 O O . GLY A 1 97 ? 5.324 4.668 2.581 1.00 94.56 97 GLY A O 1
ATOM 782 N N . PRO A 1 98 ? 7.189 3.434 2.420 1.00 92.12 98 PRO A N 1
ATOM 783 C CA . PRO A 1 98 ? 7.538 3.928 1.096 1.00 92.12 98 PRO A CA 1
ATOM 784 C C . PRO A 1 98 ? 6.809 3.185 -0.032 1.00 92.12 98 PRO A C 1
ATOM 786 O O . PRO A 1 98 ? 6.528 1.986 0.052 1.00 92.12 98 PRO A O 1
ATOM 789 N N . LEU A 1 99 ? 6.644 3.880 -1.160 1.00 89.75 99 LEU A N 1
ATOM 790 C CA . LEU A 1 99 ? 6.323 3.252 -2.441 1.00 89.75 99 LEU A CA 1
ATOM 791 C C . LEU A 1 99 ? 7.412 2.221 -2.800 1.00 89.75 99 LEU A C 1
ATOM 793 O O . LEU A 1 99 ? 8.617 2.491 -2.701 1.00 89.75 99 LEU A O 1
ATOM 797 N N . LYS A 1 100 ? 7.006 1.034 -3.247 1.00 85.19 100 LYS A N 1
ATOM 798 C CA . LYS A 1 100 ? 7.904 0.017 -3.791 1.00 85.19 100 LYS A CA 1
ATOM 799 C C . LYS A 1 100 ? 8.469 0.558 -5.101 1.00 85.19 100 LYS A C 1
ATOM 801 O O . LYS A 1 100 ? 7.725 0.879 -6.022 1.00 85.19 100 LYS A O 1
ATOM 806 N N . ARG A 1 101 ? 9.798 0.681 -5.197 1.00 68.88 101 ARG A N 1
ATOM 807 C CA . ARG A 1 101 ? 10.443 1.105 -6.449 1.00 68.88 101 ARG A CA 1
ATOM 808 C C . ARG A 1 101 ? 10.116 0.083 -7.539 1.00 68.88 101 ARG A C 1
ATOM 810 O O . ARG A 1 101 ? 10.515 -1.081 -7.434 1.00 68.88 101 ARG A O 1
ATOM 817 N N . VAL A 1 102 ? 9.367 0.524 -8.545 1.00 58.06 102 VAL A N 1
ATOM 818 C CA . VAL A 1 102 ? 8.899 -0.314 -9.649 1.00 58.06 102 VAL A CA 1
ATOM 819 C C . VAL A 1 102 ? 10.110 -0.778 -10.456 1.00 58.06 102 VAL A C 1
ATOM 821 O O . VAL A 1 102 ? 10.970 0.017 -10.827 1.00 58.06 102 VAL A O 1
ATOM 824 N N . ARG A 1 103 ? 10.184 -2.085 -10.721 1.00 56.03 103 ARG A N 1
ATOM 825 C CA . ARG A 1 103 ? 11.184 -2.698 -11.608 1.00 56.03 103 ARG A CA 1
ATOM 826 C C . ARG A 1 103 ? 11.161 -2.117 -13.032 1.00 56.03 103 ARG A C 1
ATOM 828 O O . ARG A 1 103 ? 12.159 -2.294 -13.713 1.00 56.03 103 ARG A O 1
ATOM 835 N N . SER A 1 104 ? 10.082 -1.453 -13.472 1.00 60.50 104 SER A N 1
ATOM 836 C CA . SER A 1 104 ? 9.916 -1.027 -14.872 1.00 60.50 104 SER A CA 1
ATOM 837 C C . SER A 1 104 ? 10.912 0.052 -15.277 1.00 60.50 104 SER A C 1
ATOM 839 O O . SER A 1 104 ? 11.567 -0.139 -16.282 1.00 60.50 104 SER A O 1
ATOM 841 N N . GLN A 1 105 ? 11.157 1.086 -14.462 1.00 67.94 105 GLN A N 1
ATOM 842 C CA . GLN A 1 105 ? 12.182 2.087 -14.803 1.00 67.94 105 GLN A CA 1
ATOM 843 C C . GLN A 1 105 ? 13.572 1.459 -14.934 1.00 67.94 105 GLN A C 1
ATOM 845 O O . GLN A 1 105 ? 14.321 1.791 -15.842 1.00 67.94 105 GLN A O 1
ATOM 850 N N . TYR A 1 106 ? 13.915 0.519 -14.049 1.00 76.75 106 TYR A N 1
ATOM 851 C CA . TYR A 1 106 ? 15.181 -0.202 -14.163 1.00 76.75 106 TYR A CA 1
ATOM 852 C C . TYR A 1 106 ? 15.222 -1.076 -15.420 1.00 76.75 106 TYR A C 1
ATOM 854 O O . TYR A 1 106 ? 16.220 -1.064 -16.122 1.00 76.75 106 TYR A O 1
ATOM 862 N N . ALA A 1 107 ? 14.144 -1.805 -15.716 1.00 83.00 107 ALA A N 1
ATOM 863 C CA . ALA A 1 107 ? 14.040 -2.655 -16.897 1.00 83.00 107 ALA A CA 1
ATOM 864 C C . ALA A 1 107 ? 14.094 -1.843 -18.201 1.00 83.00 107 ALA A C 1
ATOM 866 O O . ALA A 1 107 ? 14.804 -2.224 -19.121 1.00 83.00 107 ALA A O 1
ATOM 867 N N . GLU A 1 108 ? 13.391 -0.713 -18.264 1.00 83.38 108 GLU A N 1
ATOM 868 C CA . GLU A 1 108 ? 13.405 0.223 -19.389 1.00 83.38 108 GLU A CA 1
ATOM 869 C C . GLU A 1 108 ? 14.814 0.781 -19.604 1.00 83.38 108 GLU A C 1
ATOM 871 O O . GLU A 1 108 ? 15.341 0.695 -20.707 1.00 83.38 108 GLU A O 1
ATOM 876 N N . HIS A 1 109 ? 15.471 1.269 -18.549 1.00 86.88 109 HIS A N 1
ATOM 877 C CA . HIS A 1 109 ? 16.827 1.814 -18.656 1.00 86.88 109 HIS A CA 1
ATOM 878 C C . HIS A 1 109 ? 17.886 0.751 -18.950 1.00 86.88 109 HIS A C 1
ATOM 880 O O . HIS A 1 109 ? 18.826 1.016 -19.694 1.00 86.88 109 HIS A O 1
ATOM 886 N N . LEU A 1 110 ? 17.741 -0.448 -18.388 1.00 89.50 110 LEU A N 1
ATOM 887 C CA . LEU A 1 110 ? 18.599 -1.578 -18.715 1.00 89.50 110 LEU A CA 1
ATOM 888 C C . LEU A 1 110 ? 18.435 -1.941 -20.191 1.00 89.50 110 LEU A C 1
ATOM 890 O O . LEU A 1 110 ? 19.427 -2.103 -20.886 1.00 89.50 110 LEU A O 1
ATOM 894 N N . LEU A 1 111 ? 17.201 -2.011 -20.696 1.00 90.56 111 LEU A N 1
ATOM 895 C CA . LEU A 1 111 ? 16.951 -2.295 -22.105 1.00 90.56 111 LEU A CA 1
ATOM 896 C C . LEU A 1 111 ? 17.526 -1.199 -23.020 1.00 90.56 111 LEU A C 1
ATOM 898 O O . LEU A 1 111 ? 18.160 -1.530 -24.017 1.00 90.56 111 LEU A O 1
ATOM 902 N N . GLU A 1 112 ? 17.373 0.082 -22.664 1.00 90.31 112 GLU A N 1
ATOM 903 C CA . GLU A 1 112 ? 18.022 1.210 -23.355 1.00 90.31 112 GLU A CA 1
ATOM 904 C C . GLU A 1 112 ? 19.553 1.036 -23.413 1.00 90.31 112 GLU A C 1
ATOM 906 O O . GLU A 1 112 ? 20.149 1.218 -24.475 1.00 90.31 112 GLU A O 1
ATOM 911 N N . GLU A 1 113 ? 20.192 0.658 -22.297 1.00 92.31 113 GLU A N 1
ATOM 912 C CA . GLU A 1 113 ? 21.646 0.448 -22.209 1.00 92.31 113 GLU A CA 1
ATOM 913 C C . GLU A 1 113 ? 22.101 -0.743 -23.066 1.00 92.31 113 GLU A C 1
ATOM 915 O O . GLU A 1 113 ? 23.040 -0.602 -23.847 1.00 92.31 113 GLU A O 1
ATOM 920 N N . LEU A 1 114 ? 21.398 -1.878 -23.006 1.00 93.44 114 LEU A N 1
ATOM 921 C CA . LEU A 1 114 ? 21.729 -3.066 -23.803 1.00 93.44 114 LEU A CA 1
ATOM 922 C C . LEU A 1 114 ? 21.572 -2.810 -25.311 1.00 93.44 114 LEU A C 1
ATOM 924 O O . LEU A 1 114 ? 22.403 -3.261 -26.099 1.00 93.44 114 LEU A O 1
ATOM 928 N N . ILE A 1 115 ? 20.546 -2.053 -25.721 1.00 92.69 115 ILE A N 1
ATOM 929 C CA . ILE A 1 115 ? 20.375 -1.630 -27.121 1.00 92.69 115 ILE A CA 1
ATOM 930 C C . ILE A 1 115 ? 21.525 -0.705 -27.540 1.00 92.69 115 ILE A C 1
ATOM 932 O O . ILE A 1 115 ? 22.081 -0.876 -28.625 1.00 92.69 115 ILE A O 1
ATOM 936 N N . ALA A 1 116 ? 21.903 0.259 -26.695 1.00 91.38 116 ALA A N 1
ATOM 937 C CA . ALA A 1 116 ? 23.002 1.185 -26.977 1.00 91.38 116 ALA A CA 1
ATOM 938 C C . ALA A 1 116 ? 24.369 0.482 -27.065 1.00 91.38 116 ALA A C 1
ATOM 940 O O . ALA A 1 116 ? 25.242 0.924 -27.811 1.00 91.38 116 ALA A O 1
ATOM 941 N N . GLU A 1 117 ? 24.551 -0.623 -26.341 1.00 91.88 117 GLU A N 1
ATOM 942 C CA . GLU A 1 117 ? 25.726 -1.499 -26.430 1.00 91.88 117 GLU A CA 1
ATOM 943 C C . GLU A 1 117 ? 25.721 -2.405 -27.671 1.00 91.88 117 GLU A C 1
ATOM 945 O O . GLU A 1 117 ? 26.719 -3.068 -27.953 1.00 91.88 117 GLU A O 1
ATOM 950 N N . GLY A 1 118 ? 24.630 -2.412 -28.442 1.00 92.38 118 GLY A N 1
ATOM 951 C CA . GLY A 1 118 ? 24.502 -3.193 -29.670 1.00 92.38 118 GLY A CA 1
ATOM 952 C C . GLY A 1 118 ? 24.208 -4.676 -29.443 1.00 92.38 118 GLY A C 1
ATOM 953 O O . GLY A 1 118 ? 24.307 -5.452 -30.393 1.00 92.38 118 GLY A O 1
ATOM 954 N N . LEU A 1 119 ? 23.837 -5.077 -28.221 1.00 92.81 119 LEU A N 1
ATOM 955 C CA . LEU A 1 119 ? 23.389 -6.441 -27.935 1.00 92.81 119 LEU A CA 1
ATOM 956 C C . LEU A 1 119 ? 22.066 -6.713 -28.656 1.00 92.81 119 LEU A C 1
ATOM 958 O O . LEU A 1 119 ? 21.211 -5.835 -28.767 1.00 92.81 119 LEU A O 1
ATOM 962 N N . GLN A 1 120 ? 21.890 -7.931 -29.161 1.00 91.75 120 GLN A N 1
ATOM 963 C CA . GLN A 1 120 ? 20.687 -8.342 -29.887 1.00 91.75 120 GLN A CA 1
ATOM 964 C C . GLN A 1 120 ? 20.393 -9.823 -29.650 1.00 91.75 120 GLN A C 1
ATOM 966 O O . GLN A 1 120 ? 21.256 -10.570 -29.193 1.00 91.75 120 GLN A O 1
ATOM 971 N N . GLY A 1 121 ? 19.172 -10.245 -29.987 1.00 91.44 121 GLY A N 1
ATOM 972 C CA . GLY A 1 121 ? 18.778 -11.653 -29.948 1.00 91.44 121 GLY A CA 1
ATOM 973 C C . GLY A 1 121 ? 18.946 -12.282 -28.563 1.00 91.44 121 GLY A C 1
ATOM 974 O O . GLY A 1 121 ? 18.624 -11.664 -27.547 1.00 91.44 121 GLY A O 1
ATOM 975 N N . ASP A 1 122 ? 19.447 -13.514 -28.536 1.00 93.44 122 ASP A N 1
ATOM 976 C CA . ASP A 1 122 ? 19.579 -14.300 -27.307 1.00 93.44 122 ASP A CA 1
ATOM 977 C C . ASP A 1 122 ? 20.599 -13.700 -26.325 1.00 93.44 122 ASP A C 1
ATOM 979 O O . ASP A 1 122 ? 20.341 -13.676 -25.123 1.00 93.44 122 ASP A O 1
ATOM 983 N N . ASP A 1 123 ? 21.678 -13.087 -26.823 1.00 90.94 123 ASP A N 1
ATOM 984 C CA . ASP A 1 123 ? 22.697 -12.442 -25.982 1.00 90.94 123 ASP A CA 1
ATOM 985 C C . ASP A 1 123 ? 22.119 -11.258 -25.185 1.00 90.94 123 ASP A C 1
ATOM 987 O O . ASP A 1 123 ? 22.430 -11.065 -24.005 1.00 90.94 123 ASP A O 1
ATOM 991 N N . MET A 1 124 ? 21.221 -10.477 -25.802 1.00 93.75 124 MET A N 1
ATOM 992 C CA . MET A 1 124 ? 20.490 -9.413 -25.105 1.00 93.75 124 MET A CA 1
ATOM 993 C C . MET A 1 124 ? 19.550 -9.990 -24.046 1.00 93.75 124 MET A C 1
ATOM 995 O O . MET A 1 124 ? 19.459 -9.442 -22.947 1.00 93.75 124 MET A O 1
ATOM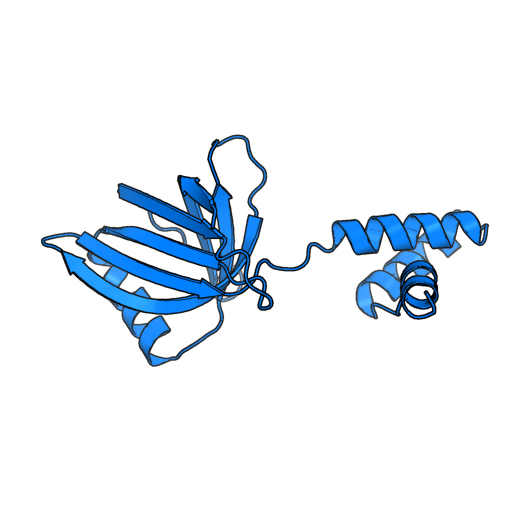 999 N N . LEU A 1 125 ? 18.840 -11.076 -24.362 1.00 93.06 125 LEU A N 1
ATOM 1000 C CA . LEU A 1 125 ? 17.888 -11.696 -23.442 1.00 93.06 125 LEU A CA 1
ATOM 1001 C C . LEU A 1 125 ? 18.582 -12.284 -22.214 1.00 93.06 125 LEU A C 1
ATOM 1003 O O . LEU A 1 125 ? 18.095 -12.102 -21.094 1.00 93.06 125 LEU A O 1
ATOM 1007 N N . ASP A 1 126 ? 19.713 -12.954 -22.402 1.00 93.69 126 ASP A N 1
ATOM 1008 C CA . ASP A 1 126 ? 20.477 -13.550 -21.310 1.00 93.69 126 ASP A CA 1
ATOM 1009 C C . ASP A 1 126 ? 21.066 -12.476 -20.404 1.00 93.69 126 ASP A C 1
ATOM 1011 O O . ASP A 1 126 ? 20.893 -12.537 -19.180 1.00 93.69 126 ASP A O 1
ATOM 1015 N N . ARG A 1 127 ? 21.635 -11.418 -20.994 1.00 92.06 127 ARG A N 1
ATOM 1016 C CA . ARG A 1 127 ? 22.154 -10.298 -20.213 1.00 92.06 127 ARG A CA 1
ATOM 1017 C C . ARG A 1 127 ? 21.056 -9.547 -19.469 1.00 92.06 127 ARG A C 1
ATOM 1019 O O . ARG A 1 127 ? 21.200 -9.248 -18.285 1.00 92.06 127 ARG A O 1
ATOM 1026 N N . PHE A 1 128 ? 19.925 -9.303 -20.126 1.00 91.12 128 PHE A N 1
ATOM 1027 C CA . PHE A 1 128 ? 18.770 -8.661 -19.508 1.00 91.12 128 PHE A CA 1
ATOM 1028 C C . PHE A 1 128 ? 18.251 -9.462 -18.307 1.00 91.12 128 PHE A C 1
ATOM 1030 O O . PHE A 1 128 ? 17.966 -8.889 -17.255 1.00 91.12 128 PHE A O 1
ATOM 1037 N N . ARG A 1 129 ? 18.152 -10.794 -18.421 1.00 89.12 129 ARG A N 1
ATOM 1038 C CA . ARG A 1 129 ? 17.726 -11.675 -17.318 1.00 89.12 129 ARG A CA 1
ATOM 1039 C C . ARG A 1 129 ? 18.706 -11.647 -16.149 1.00 89.12 129 ARG A C 1
ATOM 1041 O O . ARG A 1 129 ? 18.269 -11.582 -14.997 1.00 89.12 129 ARG A O 1
ATOM 1048 N N . GLU A 1 130 ? 20.003 -11.700 -16.437 1.00 90.19 130 GLU A N 1
ATOM 1049 C CA . GLU A 1 130 ? 21.061 -11.637 -15.430 1.00 90.19 130 GLU A CA 1
ATOM 1050 C C . GLU A 1 130 ? 21.024 -10.30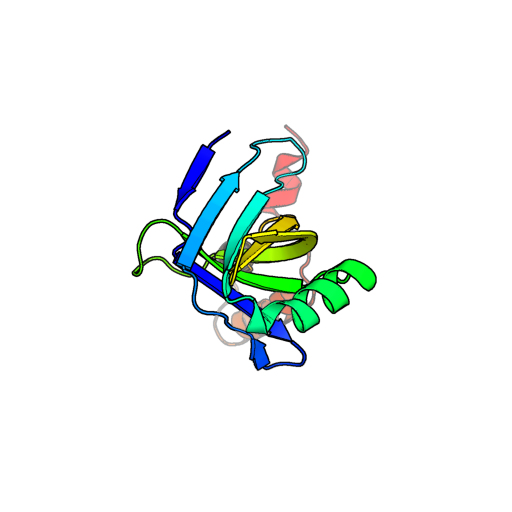4 -14.667 1.00 90.19 130 GLU A C 1
ATOM 1052 O O . GLU A 1 130 ? 20.947 -10.287 -13.433 1.00 90.19 130 GLU A O 1
ATOM 1057 N N . ASP A 1 131 ? 20.974 -9.184 -15.383 1.00 88.31 131 ASP A N 1
ATOM 1058 C CA . ASP A 1 131 ? 21.018 -7.849 -14.788 1.00 88.31 131 ASP A CA 1
ATOM 1059 C C . ASP A 1 131 ? 19.697 -7.492 -14.081 1.00 88.31 131 ASP A C 1
ATOM 1061 O O . ASP A 1 131 ? 19.700 -6.852 -13.027 1.00 88.31 131 ASP A O 1
ATOM 1065 N N . MET A 1 132 ? 18.555 -8.025 -14.530 1.00 85.06 132 MET A N 1
ATOM 1066 C CA . MET A 1 132 ? 17.287 -7.947 -13.788 1.00 85.06 132 MET A CA 1
ATOM 1067 C C . MET A 1 132 ? 17.327 -8.669 -12.431 1.00 85.06 132 MET A C 1
ATOM 1069 O O . MET A 1 132 ? 16.593 -8.287 -11.504 1.00 85.06 132 MET A O 1
ATOM 1073 N N . LYS A 1 133 ? 18.167 -9.704 -12.299 1.00 78.50 133 LYS A N 1
ATOM 1074 C CA . LYS A 1 133 ? 18.377 -10.448 -11.051 1.00 78.50 133 LYS A CA 1
ATOM 1075 C C . LYS A 1 133 ? 19.386 -9.745 -10.145 1.00 78.50 133 LYS A C 1
ATOM 1077 O O . LYS A 1 133 ? 19.088 -9.534 -8.971 1.00 78.50 133 LYS A O 1
ATOM 1082 N N . ASN A 1 134 ? 20.540 -9.369 -10.690 1.00 80.81 134 ASN A N 1
ATOM 1083 C CA . ASN A 1 134 ? 21.674 -8.842 -9.926 1.00 80.81 134 ASN A CA 1
ATOM 1084 C C . ASN A 1 134 ? 21.574 -7.336 -9.643 1.00 80.81 134 ASN A C 1
ATOM 1086 O O . ASN A 1 134 ? 22.187 -6.847 -8.698 1.00 80.81 134 ASN A O 1
ATOM 1090 N N . ARG A 1 135 ? 20.779 -6.607 -10.433 1.00 76.44 135 ARG A N 1
ATOM 1091 C CA . ARG A 1 135 ? 20.588 -5.152 -10.366 1.00 76.44 135 ARG A CA 1
ATOM 1092 C C . ARG A 1 135 ? 21.895 -4.348 -10.284 1.00 76.44 135 ARG A C 1
ATOM 1094 O O . ARG A 1 135 ? 22.051 -3.550 -9.352 1.00 76.44 135 ARG A O 1
ATOM 1101 N N . PRO A 1 136 ? 22.833 -4.512 -11.233 1.00 82.38 136 PRO A N 1
ATOM 1102 C CA . PRO A 1 136 ? 23.979 -3.616 -11.323 1.00 82.38 136 PRO A CA 1
ATOM 1103 C C . PRO A 1 136 ? 23.536 -2.157 -11.504 1.00 82.38 136 PRO A C 1
ATOM 1105 O O . PRO A 1 136 ? 22.473 -1.869 -12.061 1.00 82.38 136 PRO A O 1
ATOM 1108 N N . GLN A 1 137 ? 24.369 -1.229 -11.030 1.00 80.50 137 GLN A N 1
ATOM 1109 C CA . GLN A 1 137 ? 24.159 0.203 -11.225 1.00 80.50 137 GLN A CA 1
ATOM 1110 C C . GLN A 1 137 ? 24.315 0.561 -12.713 1.00 80.50 137 GLN A C 1
ATOM 1112 O O . GLN A 1 137 ? 25.374 0.331 -13.301 1.00 80.50 137 GLN A O 1
ATOM 1117 N N . LEU A 1 138 ? 23.267 1.138 -13.306 1.00 82.88 138 LEU A N 1
ATOM 1118 C CA . LEU A 1 138 ? 23.233 1.494 -14.729 1.00 82.88 138 LEU A CA 1
ATOM 1119 C C . LEU A 1 138 ? 24.151 2.687 -15.027 1.00 82.88 138 LEU A C 1
ATOM 1121 O O . LEU A 1 138 ? 24.373 3.544 -14.163 1.00 82.88 138 LEU A O 1
ATOM 1125 N N . LYS A 1 139 ? 24.689 2.779 -16.250 1.00 80.00 139 LYS A N 1
ATOM 1126 C CA . LYS A 1 139 ? 25.582 3.888 -16.665 1.00 80.00 139 LYS A CA 1
ATOM 1127 C C . LYS A 1 139 ? 24.932 5.256 -16.468 1.00 80.00 139 LYS A C 1
ATOM 1129 O O . LYS A 1 139 ? 25.539 6.146 -15.883 1.00 80.00 139 LYS A O 1
ATOM 1134 N N . ARG A 1 140 ? 23.652 5.373 -16.817 1.00 70.81 140 ARG A N 1
ATOM 1135 C CA . ARG A 1 140 ? 22.852 6.600 -16.671 1.00 70.81 140 ARG A CA 1
ATOM 1136 C C . ARG A 1 140 ? 22.766 7.130 -15.232 1.00 70.81 140 ARG A C 1
ATOM 1138 O O . ARG A 1 140 ? 22.590 8.331 -15.029 1.00 70.81 140 ARG A O 1
ATOM 1145 N N . ASP A 1 141 ? 22.882 6.254 -14.237 1.00 64.31 141 ASP A N 1
ATOM 1146 C CA . ASP A 1 141 ? 22.860 6.635 -12.822 1.00 64.31 141 ASP A CA 1
ATOM 1147 C C . ASP A 1 141 ? 24.249 7.026 -12.290 1.00 64.31 141 ASP A C 1
ATOM 1149 O O . ASP A 1 141 ? 24.335 7.687 -11.255 1.00 64.31 141 ASP A O 1
ATOM 1153 N N . ARG 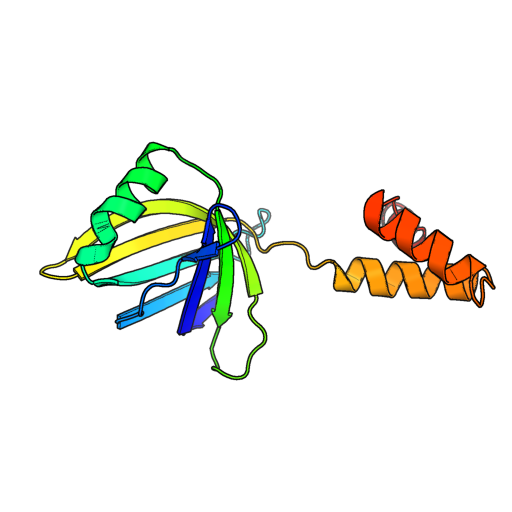A 1 142 ? 25.334 6.671 -12.995 1.00 63.59 142 ARG A N 1
ATOM 1154 C CA . ARG A 1 142 ? 26.705 7.102 -12.668 1.00 63.59 142 ARG A CA 1
ATOM 1155 C C . ARG A 1 142 ? 26.955 8.558 -13.064 1.00 63.59 142 ARG A C 1
ATOM 1157 O O . ARG A 1 142 ? 27.587 9.295 -12.308 1.00 63.59 142 ARG A O 1
ATOM 1164 N N . ASP A 1 143 ? 26.384 8.992 -14.184 1.00 56.53 143 ASP A N 1
ATOM 1165 C CA . ASP A 1 143 ? 26.598 10.341 -14.725 1.00 56.53 143 ASP A CA 1
ATOM 1166 C C . ASP A 1 143 ? 25.857 11.435 -13.932 1.00 56.53 143 ASP A C 1
ATOM 1168 O O . ASP A 1 143 ? 26.294 12.582 -13.884 1.00 56.53 143 ASP A O 1
ATOM 1172 N N . LYS A 1 144 ? 24.781 11.087 -13.211 1.00 50.31 144 LYS A N 1
ATOM 1173 C CA . LYS A 1 144 ? 24.018 12.027 -12.362 1.00 50.31 144 LYS A CA 1
ATOM 1174 C C . LYS A 1 144 ? 24.699 12.405 -11.040 1.00 50.31 144 LYS A C 1
ATOM 1176 O O . LYS A 1 144 ? 24.156 13.222 -10.303 1.00 50.31 144 LYS A O 1
ATOM 1181 N N . HIS A 1 145 ? 25.826 11.792 -10.684 1.00 44.34 145 HIS A N 1
ATOM 1182 C CA . HIS A 1 145 ? 26.569 12.108 -9.452 1.00 44.34 145 HIS A CA 1
ATOM 1183 C C . HIS A 1 145 ? 27.832 12.950 -9.690 1.00 44.34 145 HIS A C 1
ATOM 1185 O O . HIS A 1 145 ? 28.554 13.233 -8.740 1.00 44.34 145 HIS A O 1
ATOM 1191 N N . HIS A 1 146 ? 28.074 13.381 -10.932 1.00 43.44 146 HIS A N 1
ATOM 1192 C CA . HIS A 1 146 ? 29.181 14.271 -11.309 1.00 43.44 146 HIS A CA 1
ATOM 1193 C C . HIS A 1 146 ? 28.703 15.647 -11.821 1.00 43.44 146 HIS A C 1
ATOM 1195 O O . HIS A 1 146 ? 29.451 16.344 -12.504 1.00 43.44 146 HIS A O 1
ATOM 1201 N N . SER A 1 147 ? 27.464 16.052 -11.515 1.00 35.97 147 SER A N 1
ATOM 1202 C CA . SER A 1 147 ? 26.899 17.369 -11.859 1.00 35.97 147 SER A CA 1
ATOM 1203 C C . SER A 1 147 ? 26.265 18.042 -10.653 1.00 35.97 147 SER A C 1
ATOM 1205 O O . SER A 1 147 ? 25.649 17.315 -9.842 1.00 35.97 147 SER A O 1
#

Organism: NCBI:txid394098

Nearest PDB structures (foldseek):
  4qxz-assembly1_B  TM=6.987E-01  e=1.178E-13  Staphylococcus aureus subsp. aureus Mu50
  3cdd-assembly1_A  TM=4.656E-01  e=1.022E-02  Shewanella oneidensis MR-1
  3cdd-assembly2_E  TM=4.345E-01  e=7.726E-03  Shewanella oneidensis MR-1
  3cdd-assembly1_B  TM=4.423E-01  e=1.014E-01  Shewanella oneidensis MR-1
  5a68-assembly1_A  TM=1.728E-01  e=3.856E+00  Arabidopsis thaliana

Radius of gyration: 19.3 Å; Cα contacts (8 Å, |Δi|>4): 260; chains: 1; bounding box: 48×33×48 Å

pLDDT: mean 88.63, std 12.02, range [35.97, 98.38]

Mean predicted aligned error: 10.24 Å

Solvent-accessible surface area (backbone atoms only — not comparable to full-atom values): 8164 Å² total; per-residue (Å²): 112,51,76,42,47,36,68,46,54,36,32,55,53,98,89,40,74,54,67,65,76,60,79,45,34,40,33,33,42,58,77,46,99,78,53,36,30,39,38,40,38,31,30,59,41,88,55,44,67,63,52,49,52,36,41,75,67,58,47,77,36,44,33,36,31,27,56,73,44,92,88,43,78,62,45,44,30,40,32,26,46,74,46,78,43,82,56,86,75,22,28,42,39,34,32,41,32,35,65,47,82,65,65,57,66,57,51,53,52,49,50,52,50,42,52,74,71,64,50,55,72,67,65,35,52,54,50,51,55,51,42,72,70,70,59,69,87,53,72,79,67,59,63,65,74,78,111

Secondary structure (DSSP, 8-state):
-EEEEEEEEEEEETTEEEE---SEEEEEE--STT-EEEEEEEEEGGGHHHHHHHHHHT--EEEEEEESSTTSPPEEEEEEEEEEEEETTEEEEEEEEEBP--HHHHHHHHHHHHHHTT--HHHHHHHHHHHHHH-PPPHHHHHTT-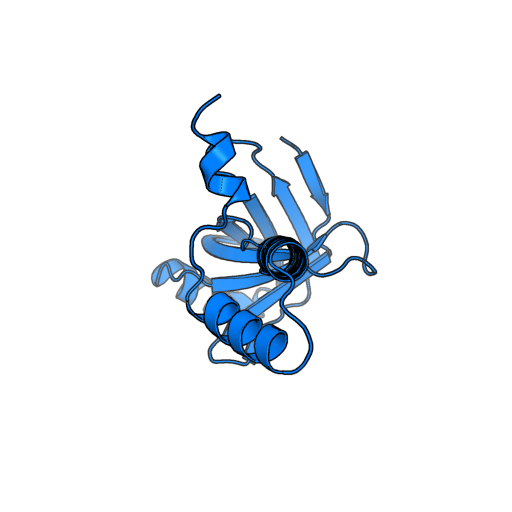-

InterPro domains:
  IPR025573 YwpF-like protein [PF14183] (2-130)

Foldseek 3Di:
DDKWWWQWKWWDDPNDTDTFHFPGKMKDQPVDPQRKIKIKTKGFCVCVVVLVVQQVVQAFIWMWIDTHDPPDGTWIWTKGFPDWADDPRIIITMIMGHTDDDLVVVLVLLLVQCVVVVDDDPRSVVVSVVCSVVVDDGPVNVVVVVD